Protein AF-A0A379U2S1-F1 (afdb_monomer)

Secondary structure (DSSP, 8-state):
---S---S-TTTT--HHHHHHHHHHHHHHHHHHHHHHHHH--TTHHHHHHHHHHHHHHHHHHHHHHHHHHHHHH-HHHHHHHHSTTHHHHHTHHHHHHHHHHHHHHH-

Radius of gyration: 18.88 Å; Cα contacts (8 Å, |Δi|>4): 46; chains: 1; bounding box: 56×32×45 Å

Nearest PDB structures (foldseek):
  7xad-assembly4_I  TM=7.327E-01  e=4.830E+00  chemical production metagenome
  7xad-assembly1_C  TM=5.437E-01  e=2.448E+00  chemical production metagenome
  7jh6-assembly4_D  TM=4.275E-01  e=5.725E+00  synthetic construct
  9had-assembly1_A  TM=4.409E-01  e=8.042E+00  Dermatophagoides farinae

Foldseek 3Di:
DPDPDDPDDPCPCVDPVNVLVVVLVVLVVLLVVLVVCLVVDDPDSNVVSLVVNLVSLVVNVVSVVVCVVVVCVVPVVVVCQCVDPPNVVVNVVVVVVSVVVSVVSNVD

InterPro domains:
  IPR003317 Cytochrome ubiquinol oxidase subunit 2 [PF02322] (6-105)
  IPR003317 Cytochrome ubiquinol oxidase subunit 2 [PTHR43141] (5-103)

pLDDT: mean 86.4, std 8.98, range [45.44, 96.38]

Organism: Salmonella diarizonae (NCBI:txid59204)

Structure (mmCIF, N/CA/C/O backbone):
data_AF-A0A379U2S1-F1
#
_entry.id   AF-A0A379U2S1-F1
#
loop_
_atom_site.group_PDB
_atom_site.id
_atom_site.type_symbol
_atom_site.label_atom_id
_atom_site.label_alt_id
_atom_site.label_comp_id
_atom_site.label_asym_id
_atom_site.label_entity_id
_atom_site.label_seq_id
_atom_site.pdbx_PDB_ins_code
_atom_site.Cartn_x
_atom_site.Cartn_y
_atom_site.Cartn_z
_atom_site.occupancy
_atom_site.B_iso_or_equiv
_atom_site.auth_seq_id
_atom_site.auth_comp_id
_atom_site.auth_asym_id
_atom_site.auth_atom_id
_atom_site.pdbx_PDB_model_num
ATOM 1 N N . MET A 1 1 ? 35.255 -0.772 -13.437 1.00 47.78 1 MET A N 1
ATOM 2 C CA . MET A 1 1 ? 35.248 -0.984 -11.975 1.00 47.78 1 MET A CA 1
ATOM 3 C C . MET A 1 1 ? 36.565 -0.447 -11.435 1.00 47.78 1 MET A C 1
ATOM 5 O O . MET A 1 1 ? 37.564 -1.145 -11.524 1.00 47.78 1 MET A O 1
ATOM 9 N N . GLU A 1 2 ? 36.588 0.792 -10.949 1.00 45.44 2 GLU A N 1
ATOM 10 C CA . GLU A 1 2 ? 37.751 1.387 -10.275 1.00 45.44 2 GLU A CA 1
ATOM 11 C C . GLU A 1 2 ? 37.331 1.807 -8.867 1.00 45.44 2 GLU A C 1
ATOM 13 O O . GLU A 1 2 ? 36.484 2.677 -8.711 1.00 45.44 2 GLU A O 1
ATOM 18 N N . GLY A 1 3 ? 37.914 1.160 -7.854 1.00 54.59 3 GLY A N 1
ATOM 19 C CA . GLY A 1 3 ? 37.793 1.546 -6.448 1.00 54.59 3 GLY A CA 1
ATOM 20 C C . GLY A 1 3 ? 36.439 1.237 -5.800 1.00 54.59 3 GLY A C 1
ATOM 21 O O . GLY A 1 3 ? 35.376 1.460 -6.357 1.00 54.59 3 GLY A O 1
ATOM 22 N N . ARG A 1 4 ? 36.458 0.771 -4.551 1.00 65.75 4 ARG A N 1
ATOM 23 C CA . ARG A 1 4 ? 35.271 0.615 -3.684 1.00 65.75 4 ARG A CA 1
ATOM 24 C C . ARG A 1 4 ? 34.681 1.974 -3.243 1.00 65.75 4 ARG A C 1
ATOM 26 O O . ARG A 1 4 ? 34.195 2.101 -2.124 1.00 65.75 4 ARG A O 1
ATOM 33 N N . ALA A 1 5 ? 34.792 3.001 -4.082 1.00 67.88 5 ALA A N 1
ATOM 34 C CA . ALA A 1 5 ? 34.297 4.342 -3.828 1.00 67.88 5 ALA A CA 1
ATOM 35 C C . ALA A 1 5 ? 32.887 4.461 -4.414 1.00 67.88 5 ALA A C 1
ATOM 37 O O . ALA A 1 5 ? 32.681 4.239 -5.605 1.00 67.88 5 ALA A O 1
ATOM 38 N N . PHE A 1 6 ? 31.913 4.782 -3.562 1.00 72.81 6 PHE A N 1
ATOM 39 C CA . PHE A 1 6 ? 30.556 5.100 -3.993 1.00 72.81 6 PHE A CA 1
ATOM 40 C C . PHE A 1 6 ? 30.612 6.309 -4.938 1.00 72.81 6 PHE A C 1
ATOM 42 O O . PHE A 1 6 ? 30.989 7.401 -4.522 1.00 72.81 6 PHE A O 1
ATOM 49 N N . SER A 1 7 ? 30.287 6.095 -6.214 1.00 69.62 7 SER A N 1
ATOM 50 C CA . SER A 1 7 ? 30.341 7.113 -7.271 1.00 69.62 7 SER A CA 1
ATOM 51 C C . SER A 1 7 ? 28.996 7.812 -7.512 1.00 69.62 7 SER A C 1
ATOM 53 O O . SER A 1 7 ? 28.851 8.510 -8.511 1.00 69.62 7 SER A O 1
ATOM 55 N N . GLY A 1 8 ? 28.004 7.582 -6.645 1.00 71.88 8 GLY A N 1
ATOM 56 C CA . GLY A 1 8 ? 26.694 8.232 -6.701 1.00 71.88 8 GLY A CA 1
ATOM 57 C C . GLY A 1 8 ? 26.658 9.541 -5.912 1.00 71.88 8 GLY A C 1
ATOM 58 O O . GLY A 1 8 ? 27.471 9.774 -5.013 1.00 71.88 8 GLY A O 1
ATOM 59 N N . SER A 1 9 ? 25.688 10.396 -6.219 1.00 80.75 9 SER A N 1
ATOM 60 C CA . SER A 1 9 ? 25.338 11.533 -5.371 1.00 80.75 9 SER A CA 1
ATOM 61 C C . SER A 1 9 ? 24.723 11.036 -4.059 1.00 80.75 9 SER A C 1
ATOM 63 O O . SER A 1 9 ? 23.997 10.041 -4.023 1.00 80.75 9 SER A O 1
ATOM 65 N N . GLN A 1 10 ? 24.966 11.749 -2.956 1.00 81.88 10 GLN A N 1
ATOM 66 C CA . GLN A 1 10 ? 24.436 11.405 -1.625 1.00 81.88 10 GLN A CA 1
ATOM 67 C C . GLN A 1 10 ? 22.902 11.333 -1.572 1.00 81.88 10 GLN A C 1
ATOM 69 O O . GLN A 1 10 ? 22.357 10.753 -0.637 1.00 81.88 10 GLN A O 1
ATOM 74 N N . LEU A 1 11 ? 22.212 11.929 -2.548 1.00 84.94 11 LEU A N 1
ATOM 75 C CA . LEU A 1 11 ? 20.752 11.967 -2.646 1.00 84.94 11 LEU A CA 1
ATOM 76 C C . LEU A 1 11 ? 20.182 11.035 -3.725 1.00 84.94 11 LEU A C 1
ATOM 78 O O . LEU A 1 11 ? 18.971 11.032 -3.917 1.00 84.94 11 LEU A O 1
ATOM 82 N N . ASP A 1 12 ? 20.996 10.204 -4.384 1.00 82.50 12 ASP A N 1
ATOM 83 C CA . ASP A 1 12 ? 20.510 9.278 -5.427 1.00 82.50 12 ASP A CA 1
ATOM 84 C C . ASP A 1 12 ? 19.514 8.235 -4.888 1.00 82.50 12 ASP A C 1
ATOM 86 O O . ASP A 1 12 ? 18.731 7.655 -5.638 1.00 82.50 12 ASP A O 1
ATOM 90 N N . TRP A 1 13 ? 19.498 8.012 -3.571 1.00 82.06 13 TRP A N 1
ATOM 91 C CA . TRP A 1 13 ? 18.517 7.153 -2.910 1.00 82.06 13 TRP A CA 1
ATOM 92 C C . TRP A 1 13 ? 17.128 7.798 -2.791 1.00 82.06 13 TRP A C 1
ATOM 94 O O . TRP A 1 13 ? 16.146 7.078 -2.592 1.00 82.06 13 TRP A O 1
ATOM 104 N N . LEU A 1 14 ? 17.012 9.126 -2.906 1.00 88.19 14 LEU A N 1
ATOM 105 C CA . LEU A 1 14 ? 15.754 9.860 -2.763 1.00 88.19 14 LEU A CA 1
ATOM 106 C C . LEU A 1 14 ? 14.968 9.850 -4.081 1.00 88.19 14 LEU A C 1
ATOM 108 O O . LEU A 1 14 ? 14.713 10.880 -4.703 1.00 88.19 14 LEU A O 1
ATOM 112 N N . THR A 1 15 ? 14.580 8.657 -4.519 1.00 89.00 15 THR A N 1
ATOM 113 C CA . THR A 1 15 ? 13.717 8.488 -5.688 1.00 89.00 15 THR A CA 1
ATOM 114 C C . THR A 1 15 ? 12.241 8.596 -5.286 1.00 89.00 15 THR A C 1
ATOM 116 O O . THR A 1 15 ? 11.880 8.245 -4.155 1.00 89.00 15 THR A O 1
ATOM 119 N N . PRO A 1 16 ? 11.345 9.023 -6.198 1.00 89.94 16 PRO A N 1
ATOM 120 C CA . PRO A 1 16 ? 9.906 9.051 -5.930 1.00 89.94 16 PRO A CA 1
ATOM 121 C C . PRO A 1 16 ? 9.351 7.693 -5.477 1.00 89.94 16 PRO A C 1
ATOM 123 O O . PRO A 1 16 ? 8.509 7.636 -4.583 1.00 89.94 16 PRO A O 1
ATOM 126 N N . PHE A 1 17 ? 9.870 6.598 -6.041 1.00 88.81 17 PHE A N 1
ATOM 127 C CA . PHE A 1 17 ? 9.490 5.238 -5.662 1.00 88.81 17 PHE A CA 1
ATOM 128 C C . PHE A 1 17 ? 9.912 4.897 -4.226 1.00 88.81 17 PHE A C 1
ATOM 130 O O . PHE A 1 17 ? 9.101 4.385 -3.453 1.00 88.81 17 PHE A O 1
ATOM 137 N N . ASN A 1 18 ? 11.146 5.231 -3.835 1.00 90.88 18 ASN A N 1
ATOM 138 C CA . ASN A 1 18 ? 11.628 4.993 -2.473 1.00 90.88 18 ASN A CA 1
ATOM 139 C C . ASN A 1 18 ? 10.848 5.824 -1.450 1.00 90.88 18 ASN A C 1
ATOM 141 O O . ASN A 1 18 ? 10.499 5.317 -0.384 1.00 90.88 18 ASN A O 1
ATOM 145 N N . LEU A 1 19 ? 10.519 7.076 -1.786 1.00 92.50 19 LEU A N 1
ATOM 146 C CA . LEU A 1 19 ? 9.695 7.931 -0.935 1.00 92.50 19 LEU A CA 1
ATOM 147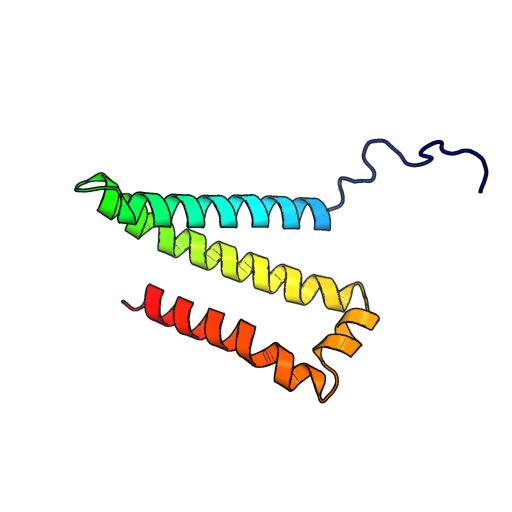 C C . LEU A 1 19 ? 8.286 7.350 -0.757 1.00 92.50 19 LEU A C 1
ATOM 149 O O . LEU A 1 19 ? 7.792 7.268 0.366 1.00 92.50 19 LEU A O 1
ATOM 153 N N . PHE A 1 20 ? 7.664 6.892 -1.845 1.00 92.94 20 PHE A N 1
ATOM 154 C CA .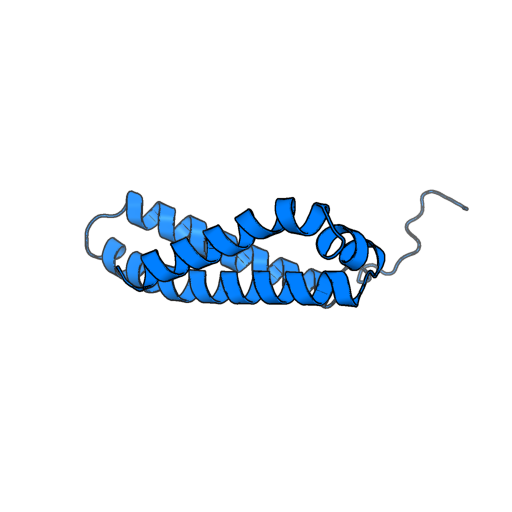 PHE A 1 20 ? 6.358 6.237 -1.808 1.00 92.94 20 PHE A CA 1
ATOM 155 C C . PHE A 1 20 ? 6.374 4.966 -0.947 1.00 92.94 20 PHE A C 1
ATOM 157 O O . PHE A 1 20 ? 5.514 4.794 -0.082 1.00 92.94 20 PHE A O 1
ATOM 164 N N . CYS A 1 21 ? 7.395 4.119 -1.108 1.00 92.00 21 CYS A N 1
ATOM 165 C CA . CYS A 1 21 ? 7.589 2.937 -0.269 1.00 92.00 21 CYS A CA 1
ATOM 166 C C . CYS A 1 21 ? 7.772 3.30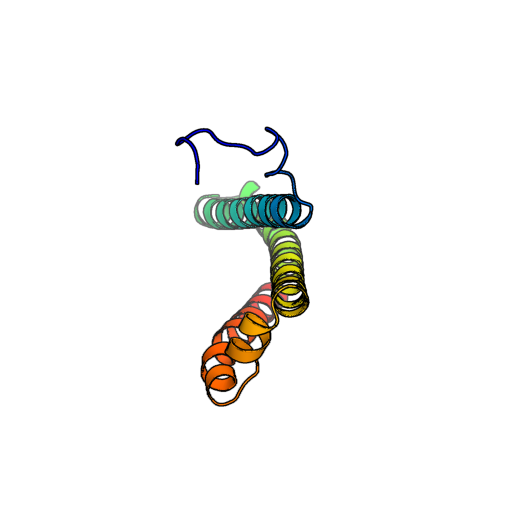8 1.211 1.00 92.00 21 CYS A C 1
ATOM 168 O O . CYS A 1 21 ? 7.195 2.661 2.082 1.00 92.00 21 CYS A O 1
ATOM 170 N N . GLY A 1 22 ? 8.524 4.374 1.504 1.00 93.25 22 GLY A N 1
ATOM 171 C CA . GLY A 1 22 ? 8.709 4.890 2.861 1.00 93.25 22 GLY A CA 1
ATOM 172 C C . GLY A 1 22 ? 7.398 5.346 3.507 1.00 93.25 22 GLY A C 1
ATOM 173 O O . GLY A 1 22 ? 7.116 4.979 4.646 1.00 93.25 22 GLY A O 1
ATOM 174 N N . VAL A 1 23 ? 6.551 6.074 2.774 1.00 94.50 23 VAL A N 1
ATOM 175 C CA . VAL A 1 23 ? 5.205 6.449 3.246 1.00 94.50 23 VAL A CA 1
ATOM 176 C C . VAL A 1 23 ? 4.359 5.202 3.509 1.00 94.50 23 VAL A C 1
ATOM 178 O O . VAL A 1 23 ? 3.721 5.096 4.557 1.00 94.50 23 VAL A O 1
ATOM 181 N N . GLY A 1 24 ? 4.406 4.225 2.604 1.00 94.38 24 GLY A N 1
ATOM 182 C CA . GLY A 1 24 ? 3.735 2.940 2.772 1.00 94.38 24 GLY A CA 1
ATOM 183 C C . GLY A 1 24 ? 4.144 2.191 4.038 1.00 94.38 24 GLY A C 1
ATOM 184 O O . GLY A 1 24 ? 3.295 1.673 4.770 1.00 94.38 24 GLY A O 1
ATOM 185 N N . LEU A 1 25 ? 5.442 2.191 4.337 1.00 95.06 25 LEU A N 1
ATOM 186 C CA . LEU A 1 25 ? 5.996 1.611 5.554 1.00 95.06 25 LEU A CA 1
ATOM 187 C C . LEU A 1 25 ? 5.405 2.289 6.798 1.00 95.06 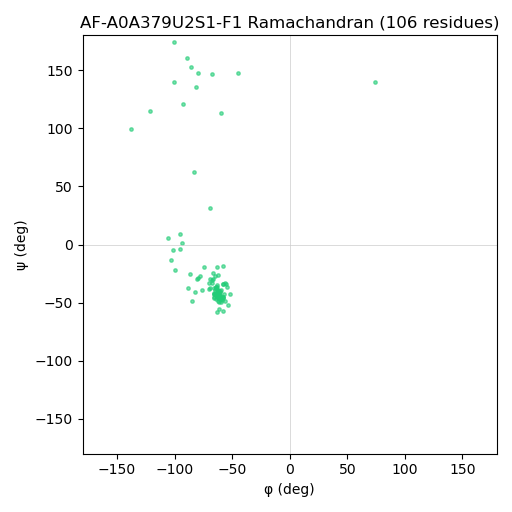25 LEU A C 1
ATOM 189 O O . LEU A 1 25 ? 4.902 1.605 7.687 1.00 95.06 25 LEU A O 1
ATOM 193 N N . VAL A 1 26 ? 5.400 3.626 6.841 1.00 96.38 26 VAL A N 1
ATOM 194 C CA . VAL A 1 26 ? 4.847 4.397 7.968 1.00 96.38 26 VAL A CA 1
ATOM 195 C C . VAL A 1 26 ? 3.373 4.061 8.203 1.00 96.38 26 VAL A C 1
ATOM 197 O O . VAL A 1 26 ? 2.982 3.808 9.342 1.00 96.38 26 VAL A O 1
ATOM 200 N N . VAL A 1 27 ? 2.563 3.989 7.142 1.00 95.38 27 VAL A N 1
ATOM 201 C CA . VAL A 1 27 ? 1.139 3.616 7.238 1.00 95.38 27 VAL A CA 1
ATOM 202 C C . VAL A 1 27 ? 0.976 2.196 7.784 1.00 95.38 27 VAL A C 1
ATOM 204 O O . VAL A 1 27 ? 0.143 1.964 8.660 1.00 95.38 27 VAL A O 1
ATOM 207 N N . THR A 1 28 ? 1.797 1.254 7.317 1.00 94.81 28 THR A N 1
ATOM 208 C CA . THR A 1 28 ? 1.771 -0.142 7.779 1.00 94.81 28 THR A CA 1
ATOM 209 C C . THR A 1 28 ? 2.068 -0.236 9.275 1.00 94.81 28 THR A C 1
ATOM 211 O O . THR A 1 28 ? 1.330 -0.886 10.016 1.00 94.81 28 THR A O 1
ATOM 214 N N . TYR A 1 29 ? 3.111 0.454 9.746 1.00 95.88 29 TYR A N 1
ATOM 215 C CA . TYR A 1 29 ? 3.459 0.486 11.169 1.00 95.88 29 TYR A CA 1
ATOM 216 C C . TYR A 1 29 ? 2.399 1.188 12.015 1.00 95.88 29 TYR A C 1
ATOM 218 O O . TYR A 1 29 ? 2.113 0.735 13.123 1.00 95.88 29 TYR A O 1
ATOM 226 N N . ALA A 1 30 ? 1.784 2.254 11.500 1.00 94.44 30 ALA A N 1
ATOM 227 C CA . ALA A 1 30 ? 0.685 2.922 12.182 1.00 94.44 30 ALA A CA 1
ATOM 228 C C . ALA A 1 30 ? -0.517 1.979 12.352 1.00 94.44 30 ALA A C 1
ATOM 230 O O . ALA A 1 30 ? -1.098 1.926 13.436 1.00 94.44 30 ALA A O 1
ATOM 231 N N . LEU A 1 31 ? -0.860 1.196 11.320 1.00 92.81 31 LEU A N 1
ATOM 232 C CA . LEU A 1 31 ? -1.959 0.229 11.386 1.00 92.81 31 LEU A CA 1
ATOM 233 C C . LEU A 1 31 ? -1.646 -0.893 12.376 1.00 92.81 31 LEU A C 1
ATOM 235 O O . LEU A 1 31 ? -2.481 -1.206 13.221 1.00 92.81 31 LEU A O 1
ATOM 239 N N . LEU A 1 32 ? -0.432 -1.445 12.314 1.00 93.88 32 LEU A N 1
ATOM 240 C CA . LEU A 1 32 ? 0.024 -2.498 13.219 1.00 93.88 32 LEU A CA 1
ATOM 241 C C . LEU A 1 32 ? -0.001 -2.024 14.681 1.00 93.88 32 LEU A C 1
ATOM 243 O O . LEU A 1 32 ? -0.537 -2.714 15.551 1.00 93.88 32 LEU A O 1
ATOM 247 N N . GLY A 1 33 ? 0.488 -0.807 14.937 1.00 92.44 33 GLY A N 1
ATOM 248 C CA . GLY A 1 33 ? 0.414 -0.158 16.245 1.00 92.44 33 GLY A CA 1
ATOM 249 C C . GLY A 1 33 ? -1.024 0.070 16.716 1.00 92.44 33 GLY A C 1
ATOM 250 O O . GLY A 1 33 ? -1.338 -0.234 17.864 1.00 92.44 33 GLY A O 1
ATOM 251 N N . ALA A 1 34 ? -1.919 0.529 15.835 1.00 90.75 34 ALA A N 1
ATOM 252 C CA . ALA A 1 34 ? -3.334 0.707 16.156 1.00 90.75 34 ALA A CA 1
ATOM 253 C C . ALA A 1 34 ? -4.004 -0.626 16.524 1.00 90.75 34 ALA A C 1
ATOM 255 O O . ALA A 1 34 ? -4.673 -0.703 17.549 1.00 90.75 34 ALA A O 1
ATOM 256 N N . THR A 1 35 ? -3.777 -1.697 15.756 1.00 90.94 35 THR A N 1
ATOM 257 C CA . THR A 1 35 ? -4.318 -3.033 16.069 1.00 90.94 35 THR A CA 1
ATOM 258 C C . THR A 1 35 ? -3.767 -3.612 17.368 1.00 90.94 35 THR A C 1
ATOM 260 O O . THR A 1 35 ? -4.513 -4.213 18.138 1.00 90.94 35 THR A O 1
ATOM 263 N N . TRP A 1 36 ? -2.489 -3.374 17.668 1.00 92.94 36 TRP A N 1
ATOM 264 C CA . TRP A 1 36 ? -1.899 -3.770 18.944 1.00 92.94 36 TRP A CA 1
ATOM 265 C C . TRP A 1 36 ? -2.513 -2.995 20.119 1.00 92.94 36 TRP A C 1
ATOM 267 O O . TRP A 1 36 ? -2.855 -3.584 21.145 1.00 92.94 36 TRP A O 1
ATOM 277 N N . LEU A 1 37 ? -2.724 -1.683 19.954 1.00 90.25 37 LEU A N 1
ATOM 278 C CA . LEU A 1 37 ? -3.387 -0.846 20.954 1.00 90.25 37 LEU A CA 1
ATOM 279 C C . LEU A 1 37 ? -4.843 -1.259 21.173 1.00 90.2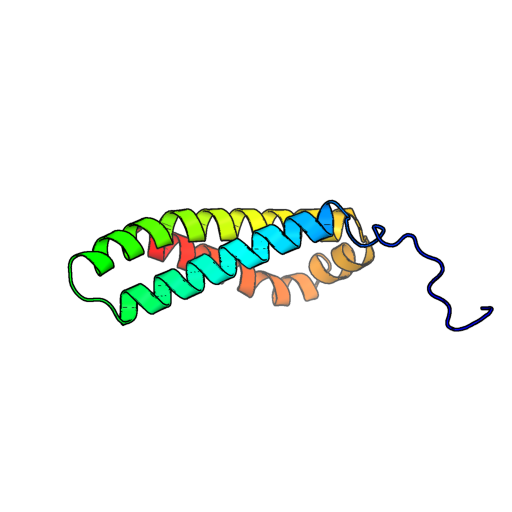5 37 LEU A C 1
ATOM 281 O O . LEU A 1 37 ? -5.277 -1.257 22.319 1.00 90.25 37 LEU A O 1
ATOM 285 N N . ILE A 1 38 ? -5.578 -1.654 20.129 1.00 88.56 38 ILE A N 1
ATOM 286 C CA . ILE A 1 38 ? -6.941 -2.201 20.255 1.00 88.56 38 ILE A CA 1
ATOM 287 C C . ILE A 1 38 ? -6.937 -3.407 21.196 1.00 88.56 38 ILE A C 1
ATOM 289 O O . ILE A 1 38 ? -7.712 -3.443 22.141 1.00 88.56 38 ILE A O 1
ATOM 293 N N . MET A 1 39 ? -6.020 -4.358 21.003 1.00 87.75 39 MET A N 1
ATOM 294 C CA . MET A 1 39 ? -5.949 -5.551 21.855 1.00 87.75 39 MET A CA 1
ATOM 295 C C . MET A 1 39 ? -5.592 -5.246 23.315 1.00 87.75 39 MET A C 1
ATOM 297 O O . MET A 1 39 ? -5.914 -6.040 24.198 1.00 87.75 39 MET A O 1
ATOM 301 N N . LYS A 1 40 ? -4.874 -4.147 23.574 1.00 86.50 40 LYS A N 1
ATOM 302 C CA . LYS A 1 40 ? -4.331 -3.832 24.903 1.00 86.50 40 LYS A CA 1
ATOM 303 C C .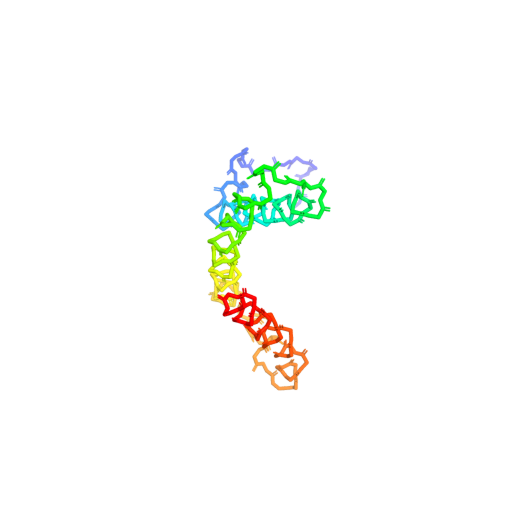 LYS A 1 40 ? -5.108 -2.757 25.665 1.00 86.50 40 LYS A C 1
ATOM 305 O O . LYS A 1 40 ? -4.863 -2.584 26.857 1.00 86.50 40 LYS A O 1
ATOM 310 N N . SER A 1 41 ? -5.995 -2.031 24.995 1.00 87.12 41 SER A N 1
ATOM 311 C CA . SER A 1 41 ? -6.711 -0.897 25.577 1.00 87.12 41 SER A CA 1
ATOM 312 C C . SER A 1 41 ? -8.122 -1.283 25.989 1.00 87.12 41 SER A C 1
ATOM 314 O O . SER A 1 41 ? -8.836 -1.948 25.248 1.00 87.12 41 SER A O 1
ATOM 316 N N . GLU A 1 42 ? -8.541 -0.764 27.134 1.00 80.62 42 GLU A N 1
ATOM 317 C CA . GLU A 1 42 ? -9.941 -0.713 27.551 1.00 80.62 42 GLU A CA 1
ATOM 318 C C . GLU A 1 42 ? -10.477 0.713 27.279 1.00 80.62 42 GLU A C 1
ATOM 320 O O . GLU A 1 42 ? -9.736 1.583 26.799 1.00 80.62 42 GLU A O 1
ATOM 325 N N . ASP A 1 43 ? -11.774 0.960 27.478 1.00 77.25 43 ASP A N 1
ATOM 326 C CA . ASP A 1 43 ? -12.414 2.264 27.226 1.00 77.25 43 ASP A CA 1
ATOM 327 C C . ASP A 1 43 ? -11.605 3.463 27.766 1.00 77.25 43 ASP A C 1
ATOM 329 O O . ASP A 1 43 ? -10.976 3.344 28.820 1.00 77.25 43 ASP A O 1
ATOM 333 N N . PRO A 1 44 ? -11.619 4.662 27.133 1.00 77.00 44 PRO A N 1
ATOM 334 C CA . PRO A 1 44 ? -12.190 5.100 25.843 1.00 77.00 44 PRO A CA 1
ATOM 335 C C . PRO A 1 44 ? -11.194 5.051 24.662 1.00 77.00 44 PRO A C 1
ATOM 337 O O . PRO A 1 44 ? -11.508 5.464 23.539 1.00 77.00 44 PRO A O 1
ATOM 340 N N . LEU A 1 45 ? -9.960 4.601 24.904 1.00 82.62 45 LEU A N 1
ATOM 341 C CA . LEU A 1 45 ? -8.898 4.576 23.896 1.00 82.62 45 LEU A CA 1
ATOM 342 C C . LEU A 1 45 ? -9.169 3.512 22.817 1.00 82.62 45 LEU A C 1
ATOM 344 O O . LEU A 1 45 ? -8.890 3.751 21.642 1.00 82.62 45 LEU A O 1
ATOM 348 N N . HIS A 1 46 ? -9.801 2.397 23.200 1.00 85.19 46 HIS A N 1
ATOM 349 C CA . HIS A 1 46 ? -10.210 1.313 22.302 1.00 85.19 46 HIS A CA 1
ATOM 350 C C . HIS A 1 46 ? -11.068 1.807 21.122 1.00 85.19 46 HIS A C 1
ATOM 352 O O . HIS A 1 46 ? -10.727 1.577 19.961 1.00 85.19 46 HIS A O 1
ATOM 358 N N . SER A 1 47 ? -12.138 2.564 21.398 1.00 84.19 47 SER A N 1
ATOM 359 C CA . SER A 1 47 ? -13.044 3.073 20.356 1.00 84.19 47 SER A CA 1
ATOM 360 C C . SER A 1 47 ? -12.321 3.973 19.346 1.00 84.19 47 SER A C 1
ATOM 362 O O . SER A 1 47 ? -12.535 3.849 18.139 1.00 84.19 47 SER A O 1
ATOM 364 N N . ARG A 1 48 ? -11.395 4.825 19.813 1.00 85.94 48 ARG A N 1
ATOM 365 C CA . ARG A 1 48 ? -10.602 5.689 18.925 1.00 85.94 48 ARG A CA 1
ATOM 366 C C . ARG A 1 48 ? -9.670 4.889 18.023 1.00 85.94 48 ARG A C 1
ATOM 368 O O . ARG A 1 48 ? -9.548 5.216 16.847 1.00 85.94 48 ARG A O 1
ATOM 375 N N . MET A 1 49 ? -9.018 3.855 18.554 1.00 87.81 49 MET A N 1
ATOM 376 C CA . MET A 1 49 ? -8.112 3.022 17.761 1.00 87.81 49 MET A CA 1
ATOM 377 C C . MET A 1 49 ? -8.875 2.171 16.739 1.00 87.81 49 MET A C 1
ATOM 379 O O . MET A 1 49 ? -8.432 2.079 15.597 1.00 87.81 49 MET A O 1
ATOM 383 N N . CYS A 1 50 ? -10.056 1.647 17.086 1.00 86.25 50 CYS A N 1
ATOM 384 C CA . CYS A 1 50 ? -10.948 0.983 16.127 1.00 86.25 50 CYS A CA 1
ATOM 385 C C . CYS A 1 50 ? -11.431 1.930 15.018 1.00 86.25 50 CYS A C 1
ATOM 387 O O . CYS A 1 50 ? -11.498 1.540 13.856 1.00 86.25 50 CYS A O 1
ATOM 389 N N . ALA A 1 51 ? -11.737 3.187 15.347 1.00 87.50 51 ALA A N 1
ATOM 390 C CA . ALA A 1 51 ? -12.107 4.180 14.341 1.00 87.50 51 ALA A CA 1
ATOM 391 C C . ALA A 1 51 ? -10.929 4.549 13.421 1.00 87.50 51 ALA A C 1
ATOM 393 O O . ALA A 1 51 ? -11.142 4.826 12.243 1.00 87.50 51 ALA A O 1
ATOM 394 N N . LEU A 1 52 ? -9.695 4.535 13.941 1.00 88.81 52 LEU A N 1
ATOM 395 C CA . LEU A 1 52 ? -8.484 4.863 13.188 1.00 88.81 52 LEU A CA 1
ATOM 396 C C . LEU A 1 52 ? -7.972 3.691 12.333 1.00 88.81 52 LEU A C 1
ATOM 398 O O . LEU A 1 52 ? -7.399 3.918 11.270 1.00 88.81 52 LEU A O 1
ATOM 402 N N . SER A 1 53 ? -8.194 2.441 12.739 1.00 89.50 53 SER A N 1
ATOM 403 C CA . SER A 1 53 ? -7.717 1.272 11.989 1.00 89.50 53 SER A CA 1
ATOM 404 C C . SER A 1 53 ? -8.359 1.160 10.601 1.00 89.50 53 SER A C 1
ATOM 406 O O . SER A 1 53 ? -7.663 0.851 9.636 1.00 89.50 53 SER A O 1
ATOM 408 N N . ARG A 1 54 ? -9.651 1.492 10.464 1.00 88.50 54 ARG A N 1
ATOM 409 C CA . ARG A 1 54 ? -10.376 1.476 9.178 1.00 88.50 54 ARG A CA 1
ATOM 410 C C . ARG A 1 54 ? -9.745 2.383 8.104 1.00 88.50 54 ARG A C 1
ATOM 412 O O . ARG A 1 54 ? -9.386 1.860 7.049 1.00 88.50 54 ARG A O 1
ATOM 419 N N . PRO A 1 55 ? -9.560 3.704 8.315 1.00 92.12 55 PRO A N 1
ATOM 420 C CA . PRO A 1 55 ? -8.925 4.558 7.314 1.00 92.12 55 PRO A CA 1
ATOM 421 C C . PRO A 1 55 ? -7.464 4.168 7.054 1.00 92.12 55 PRO A C 1
ATOM 423 O O . PRO A 1 55 ? -7.038 4.197 5.903 1.00 92.12 55 PRO A O 1
ATOM 426 N N . LEU A 1 56 ? -6.705 3.745 8.074 1.00 92.06 56 LEU A N 1
ATOM 427 C CA . LEU A 1 56 ? -5.320 3.286 7.891 1.00 92.06 56 LEU A CA 1
ATOM 428 C C . LEU A 1 56 ? -5.235 2.040 7.002 1.00 92.06 56 LEU A C 1
ATOM 430 O O . LEU A 1 56 ? -4.351 1.955 6.153 1.00 92.06 56 LEU A O 1
ATOM 434 N N . LEU A 1 57 ? -6.170 1.104 7.154 1.00 92.62 57 LEU A N 1
ATOM 435 C CA . LEU A 1 57 ? -6.270 -0.076 6.304 1.00 92.62 57 LEU A CA 1
ATOM 436 C C . LEU A 1 57 ? -6.586 0.304 4.852 1.00 92.62 57 LEU A C 1
ATOM 438 O O . LEU A 1 57 ? -5.945 -0.218 3.944 1.00 92.62 57 LEU A O 1
ATOM 442 N N . ILE A 1 58 ? -7.499 1.251 4.614 1.00 93.31 58 ILE A N 1
ATOM 443 C CA . ILE A 1 58 ? -7.794 1.740 3.256 1.00 93.31 58 ILE A CA 1
ATOM 444 C C . ILE A 1 58 ? -6.549 2.381 2.628 1.00 93.31 58 ILE A C 1
ATOM 446 O O . ILE A 1 58 ? -6.210 2.073 1.486 1.00 93.31 58 ILE A O 1
ATOM 450 N N . ILE A 1 59 ? -5.832 3.232 3.370 1.00 94.31 59 ILE A N 1
ATOM 451 C CA . ILE A 1 59 ? -4.592 3.855 2.883 1.00 94.31 59 ILE A CA 1
ATOM 452 C C . ILE A 1 59 ? -3.543 2.780 2.567 1.00 94.31 59 ILE A C 1
ATOM 454 O O . ILE A 1 59 ? -2.895 2.854 1.525 1.00 94.31 59 ILE A O 1
ATOM 458 N N . LEU A 1 60 ? -3.403 1.752 3.410 1.00 94.00 60 LEU A N 1
ATOM 459 C CA . LEU A 1 60 ? -2.486 0.637 3.165 1.00 94.00 60 LEU A CA 1
ATOM 460 C C . LEU A 1 60 ? -2.830 -0.121 1.875 1.00 94.00 60 LEU A C 1
ATOM 462 O O . LEU A 1 60 ? -1.931 -0.419 1.090 1.00 94.00 60 LEU A O 1
ATOM 466 N N . LEU A 1 61 ? -4.114 -0.395 1.623 1.00 93.81 61 LEU A N 1
ATOM 467 C CA . LEU A 1 61 ? -4.555 -1.032 0.379 1.00 93.81 61 LEU A CA 1
ATOM 468 C C . LEU A 1 61 ? -4.235 -0.174 -0.849 1.00 93.81 61 LEU A C 1
ATOM 470 O O . LEU A 1 61 ? -3.780 -0.706 -1.859 1.00 93.81 61 LEU A O 1
ATOM 474 N N . LEU A 1 62 ? -4.422 1.147 -0.762 1.00 94.31 62 LEU A N 1
ATOM 475 C CA . LEU A 1 62 ? -4.062 2.071 -1.842 1.00 94.31 62 LEU A CA 1
ATOM 476 C C . LEU A 1 62 ? -2.556 2.066 -2.116 1.00 94.31 62 LEU A C 1
ATOM 478 O O . LEU A 1 62 ? -2.147 2.029 -3.274 1.00 94.31 62 LEU A O 1
ATOM 482 N N . VAL A 1 63 ? -1.730 2.057 -1.067 1.00 94.00 63 VAL A N 1
ATOM 483 C CA . VAL A 1 63 ? -0.272 1.943 -1.198 1.00 94.00 63 VAL A CA 1
ATOM 484 C C . VAL A 1 63 ? 0.104 0.618 -1.860 1.00 94.00 63 VAL A C 1
ATOM 486 O O . VAL A 1 63 ? 0.860 0.620 -2.829 1.00 94.00 63 VAL A O 1
ATOM 489 N N . MET A 1 64 ? -0.439 -0.506 -1.381 1.00 91.38 64 MET A N 1
ATOM 490 C CA . MET A 1 64 ? -0.197 -1.830 -1.966 1.00 91.38 64 MET A CA 1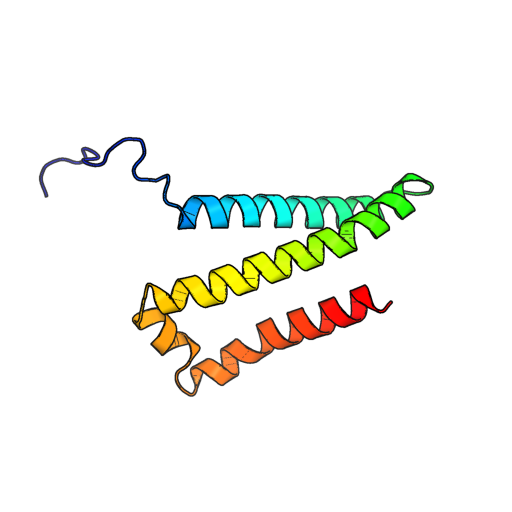
ATOM 491 C C . MET A 1 64 ? -0.595 -1.881 -3.442 1.00 91.38 64 MET A C 1
ATOM 493 O O . MET A 1 64 ? 0.176 -2.381 -4.261 1.00 91.38 64 MET A O 1
ATOM 497 N N . GLY A 1 65 ? -1.763 -1.340 -3.793 1.00 91.75 65 GLY A N 1
ATOM 498 C CA . GLY A 1 65 ? -2.218 -1.236 -5.178 1.00 91.75 65 GLY A CA 1
ATOM 499 C C . GLY A 1 65 ? -1.285 -0.370 -6.021 1.00 91.75 65 GLY A C 1
ATOM 500 O O . GLY A 1 65 ? -0.881 -0.779 -7.105 1.00 91.75 65 GLY A O 1
ATOM 501 N N . GLY A 1 66 ? -0.865 0.782 -5.492 1.00 92.38 66 GLY A N 1
ATOM 502 C CA . GLY A 1 66 ? 0.084 1.677 -6.148 1.00 92.38 66 GLY A CA 1
ATOM 503 C C . GLY A 1 66 ? 1.422 1.002 -6.447 1.00 92.38 66 GLY A C 1
ATOM 504 O O . GLY A 1 66 ? 1.874 1.056 -7.586 1.00 92.38 66 GLY A O 1
ATOM 505 N N . VAL A 1 67 ? 2.021 0.301 -5.473 1.00 90.06 67 VAL A N 1
ATOM 506 C CA . VAL A 1 67 ? 3.262 -0.471 -5.697 1.00 90.06 67 VAL A CA 1
ATOM 507 C C . VAL A 1 67 ? 3.016 -1.574 -6.726 1.00 90.06 67 VAL A C 1
ATOM 509 O O . VAL A 1 67 ? 3.794 -1.718 -7.663 1.00 90.06 67 VAL A O 1
ATOM 512 N N . SER A 1 68 ? 1.907 -2.307 -6.600 1.00 88.25 68 SER A N 1
ATOM 513 C CA . SER A 1 68 ? 1.578 -3.428 -7.491 1.00 88.25 68 SER A CA 1
ATOM 514 C C . SER A 1 68 ? 1.390 -3.009 -8.946 1.00 88.25 68 SER A C 1
ATOM 516 O O . SER A 1 68 ? 1.607 -3.823 -9.835 1.00 88.25 68 SER A O 1
ATOM 518 N N . VAL A 1 69 ? 1.005 -1.757 -9.201 1.00 89.31 69 VAL A N 1
ATOM 519 C CA . VAL A 1 69 ? 0.949 -1.176 -10.546 1.00 89.31 69 VAL A CA 1
ATOM 520 C C . VAL A 1 69 ? 2.321 -0.627 -10.948 1.00 89.31 69 VAL A C 1
ATOM 522 O O . VAL A 1 69 ? 2.824 -0.951 -12.017 1.00 89.31 69 VAL A O 1
ATOM 525 N N . TRP A 1 70 ? 2.975 0.158 -10.091 1.00 90.50 70 TRP A N 1
ATOM 526 C CA . TRP A 1 70 ? 4.240 0.827 -10.417 1.00 90.50 70 TRP A CA 1
ATOM 527 C C . TRP A 1 70 ? 5.379 -0.155 -10.735 1.00 90.50 70 TRP A C 1
ATOM 529 O O . TRP A 1 70 ? 6.171 0.069 -11.652 1.00 90.50 70 TRP A O 1
ATOM 539 N N . THR A 1 71 ? 5.474 -1.254 -9.988 1.00 86.62 71 THR A N 1
ATOM 540 C CA . THR A 1 71 ? 6.533 -2.257 -10.138 1.00 86.62 71 THR A CA 1
ATOM 541 C C . THR A 1 71 ? 6.544 -2.921 -11.526 1.00 86.62 71 THR A C 1
ATOM 543 O O . THR A 1 71 ? 7.577 -2.831 -12.189 1.00 86.62 71 THR A O 1
ATOM 546 N N . PRO A 1 72 ? 5.450 -3.524 -12.029 1.00 86.12 72 PRO A N 1
ATOM 547 C CA . PRO A 1 72 ? 5.429 -4.101 -13.374 1.00 86.12 72 PRO A CA 1
ATOM 548 C C . PRO A 1 72 ? 5.539 -3.049 -14.485 1.00 86.12 72 PRO A C 1
ATOM 550 O O . PRO A 1 72 ? 6.124 -3.345 -15.515 1.00 86.12 72 PRO A O 1
ATOM 553 N N . PHE A 1 73 ? 5.055 -1.814 -14.280 1.00 85.81 73 PHE A N 1
ATOM 554 C CA . PHE A 1 73 ? 5.223 -0.729 -15.263 1.00 85.81 73 PHE A CA 1
ATOM 555 C C . PHE A 1 73 ? 6.679 -0.278 -15.445 1.00 85.81 73 PHE A C 1
ATOM 557 O O . PHE A 1 73 ? 7.013 0.313 -16.467 1.00 85.81 73 PHE A O 1
ATOM 564 N N . THR A 1 74 ? 7.529 -0.490 -14.439 1.00 86.38 74 THR A N 1
ATOM 565 C CA . THR A 1 74 ? 8.943 -0.087 -14.480 1.00 86.38 74 THR A CA 1
ATOM 566 C C . THR A 1 74 ? 9.885 -1.234 -14.827 1.00 86.38 74 THR A C 1
ATOM 568 O O . THR A 1 74 ? 11.004 -0.975 -15.258 1.00 86.38 74 THR A O 1
ATOM 571 N N . HIS A 1 75 ? 9.456 -2.480 -14.623 1.00 84.38 75 HIS A N 1
ATOM 572 C CA . HIS A 1 75 ? 10.271 -3.673 -14.827 1.00 84.38 75 HIS A CA 1
ATOM 573 C C . HIS A 1 75 ? 9.441 -4.757 -15.518 1.00 84.38 75 HIS A C 1
ATOM 575 O O . HIS A 1 75 ? 8.703 -5.500 -14.862 1.00 84.38 75 HIS A O 1
ATOM 581 N N . ASP A 1 76 ? 9.617 -4.883 -16.833 1.00 82.19 76 ASP A N 1
ATOM 582 C CA . ASP A 1 76 ? 8.896 -5.856 -17.661 1.00 82.19 76 ASP A CA 1
ATOM 583 C C . ASP A 1 76 ? 9.117 -7.305 -17.186 1.00 82.19 76 ASP A C 1
ATOM 585 O O . ASP A 1 76 ? 8.179 -8.100 -17.160 1.00 82.19 76 ASP A O 1
ATOM 589 N N . ASP A 1 77 ? 10.308 -7.628 -16.667 1.00 83.94 77 ASP A N 1
ATOM 590 C CA . ASP A 1 77 ? 10.616 -8.939 -16.073 1.00 83.94 77 ASP A CA 1
ATOM 591 C C . ASP A 1 77 ? 9.677 -9.307 -14.909 1.00 83.94 77 ASP A C 1
ATOM 593 O O . ASP A 1 77 ? 9.370 -10.479 -14.669 1.00 83.94 77 ASP A O 1
ATOM 597 N N . ILE A 1 78 ? 9.237 -8.310 -14.133 1.00 82.94 78 ILE A N 1
ATOM 598 C CA . ILE A 1 78 ? 8.321 -8.522 -13.007 1.00 82.94 78 ILE A CA 1
ATOM 599 C C . ILE A 1 78 ? 6.908 -8.746 -13.534 1.00 82.94 78 ILE A C 1
ATOM 601 O O . ILE A 1 78 ? 6.203 -9.625 -13.031 1.00 82.94 78 ILE A O 1
ATOM 605 N N . ALA A 1 79 ? 6.518 -8.007 -14.575 1.00 83.62 79 ALA A N 1
ATOM 606 C CA . ALA A 1 79 ? 5.247 -8.214 -15.249 1.00 83.62 79 ALA A CA 1
ATOM 607 C C . ALA A 1 79 ? 5.161 -9.630 -15.833 1.00 83.62 79 ALA A C 1
ATOM 609 O O . ALA A 1 79 ? 4.176 -10.329 -15.590 1.00 83.62 79 ALA A O 1
ATOM 610 N N . GLU A 1 80 ? 6.215 -10.102 -16.503 1.00 83.38 80 GLU A N 1
ATOM 611 C CA . GLU A 1 80 ? 6.279 -11.476 -16.992 1.00 83.38 80 GLU A CA 1
ATOM 612 C C . GLU A 1 80 ? 6.162 -12.473 -15.840 1.00 83.38 80 GLU A C 1
ATOM 614 O O . GLU A 1 80 ? 5.343 -13.384 -15.890 1.00 83.38 80 GLU A O 1
ATOM 619 N N . ARG A 1 81 ? 6.891 -12.295 -14.737 1.00 84.81 81 ARG A N 1
ATOM 620 C CA . ARG A 1 81 ? 6.821 -13.243 -13.614 1.00 84.81 81 ARG A CA 1
ATOM 621 C C . ARG A 1 81 ? 5.452 -13.317 -12.950 1.00 84.81 81 ARG A C 1
ATOM 623 O O . ARG A 1 81 ? 5.087 -14.403 -12.509 1.00 84.81 81 ARG A O 1
ATOM 630 N N . TRP A 1 82 ? 4.738 -12.201 -12.825 1.00 83.31 82 TRP A N 1
ATOM 631 C CA . TRP A 1 82 ? 3.466 -12.139 -12.096 1.00 83.31 82 TRP A CA 1
ATOM 632 C C . TRP A 1 82 ? 2.256 -12.453 -12.974 1.00 83.31 82 TRP A C 1
ATOM 634 O O . TRP A 1 82 ? 1.325 -13.107 -12.508 1.00 83.31 82 TRP A O 1
ATOM 644 N N . PHE A 1 83 ? 2.266 -12.004 -14.232 1.00 83.31 83 PHE A N 1
ATOM 645 C CA . PHE A 1 83 ? 1.114 -12.098 -15.131 1.00 83.31 83 PHE A CA 1
ATOM 646 C C . PHE A 1 83 ? 1.209 -13.232 -16.156 1.00 83.31 83 PHE A C 1
ATOM 648 O O . PHE A 1 83 ? 0.232 -13.485 -16.862 1.00 83.31 83 PHE A O 1
ATOM 655 N N . THR A 1 84 ? 2.325 -13.965 -16.228 1.00 87.00 84 THR A N 1
ATOM 656 C CA . THR A 1 84 ? 2.391 -15.187 -17.044 1.00 87.00 84 THR A CA 1
ATOM 657 C C . THR A 1 84 ? 1.762 -16.383 -16.337 1.00 87.00 84 THR A C 1
ATOM 659 O O . THR A 1 84 ? 1.795 -16.537 -15.111 1.00 87.00 84 THR A O 1
ATOM 662 N N . LEU A 1 85 ? 1.181 -17.275 -17.138 1.00 85.25 85 LEU A N 1
ATOM 663 C CA . LEU A 1 85 ? 0.717 -18.573 -16.664 1.00 85.25 85 LEU A CA 1
ATOM 664 C C . LEU A 1 85 ? 1.904 -19.549 -16.594 1.00 85.25 85 LEU A C 1
ATOM 666 O O . LEU A 1 85 ? 2.689 -19.597 -17.540 1.00 85.25 85 LEU A O 1
ATOM 670 N N . PRO A 1 86 ? 2.043 -20.344 -15.511 1.00 86.56 86 PRO A N 1
ATOM 671 C CA . PRO A 1 86 ? 1.067 -20.570 -14.437 1.00 86.56 86 PRO A CA 1
ATOM 672 C C . PRO A 1 86 ? 1.246 -19.690 -13.185 1.00 86.56 86 PRO A C 1
ATOM 674 O O . PRO A 1 86 ? 0.422 -19.781 -12.276 1.00 86.56 86 PRO A O 1
ATOM 677 N N . ASN A 1 87 ? 2.290 -18.856 -13.106 1.00 85.56 87 ASN A N 1
ATOM 678 C CA . ASN A 1 87 ? 2.620 -18.078 -11.902 1.00 85.56 87 ASN A CA 1
ATOM 679 C C . ASN A 1 87 ? 1.471 -17.199 -11.402 1.00 85.56 87 ASN A C 1
ATOM 681 O O . ASN A 1 87 ? 1.291 -17.071 -10.189 1.00 85.56 87 ASN A O 1
ATOM 685 N N . LEU A 1 88 ? 0.653 -16.668 -12.313 1.00 87.00 88 LEU A N 1
ATOM 686 C CA . LEU A 1 88 ? -0.537 -15.898 -11.960 1.00 87.00 88 LEU A CA 1
ATOM 687 C C . LEU A 1 88 ? -1.438 -16.646 -10.964 1.00 87.00 88 LEU A C 1
ATOM 689 O O . LEU A 1 88 ? -1.892 -16.047 -9.994 1.00 87.00 88 LEU A O 1
ATOM 693 N N . TYR A 1 89 ? -1.655 -17.956 -11.140 1.00 89.31 89 TYR A N 1
ATOM 694 C CA . TYR A 1 89 ? -2.511 -18.747 -10.245 1.00 89.31 89 TYR A CA 1
ATOM 695 C C . TYR A 1 89 ? -1.933 -18.906 -8.839 1.00 89.31 89 TYR A C 1
ATOM 697 O O . TYR A 1 89 ? -2.692 -19.012 -7.880 1.00 89.31 89 TYR A O 1
ATOM 705 N N . TYR A 1 90 ? -0.608 -18.912 -8.707 1.00 87.94 90 TYR A N 1
ATOM 706 C CA . TYR A 1 90 ? 0.056 -18.964 -7.407 1.00 87.94 90 TYR A CA 1
ATOM 707 C C . TYR A 1 90 ? 0.096 -17.595 -6.724 1.00 87.94 90 TYR A C 1
ATOM 709 O O . TYR A 1 90 ? 0.089 -17.526 -5.497 1.00 87.94 90 TYR A O 1
ATOM 717 N N . PHE A 1 91 ? 0.106 -16.508 -7.501 1.00 87.38 91 PHE A N 1
ATOM 718 C CA . PHE A 1 91 ? 0.148 -15.147 -6.975 1.00 87.38 91 PHE A CA 1
ATOM 719 C C . PHE A 1 91 ? -1.231 -14.627 -6.554 1.00 87.38 91 PHE A C 1
ATOM 721 O O . PHE A 1 91 ? -1.350 -14.017 -5.497 1.00 87.38 91 PHE A O 1
ATOM 728 N N . LEU A 1 92 ? -2.280 -14.909 -7.333 1.00 89.06 92 LEU A N 1
ATOM 729 C CA . LEU A 1 92 ? -3.645 -14.396 -7.151 1.00 89.06 92 LEU A CA 1
ATOM 730 C C . LEU A 1 92 ? -4.314 -14.673 -5.781 1.00 89.06 92 LEU A C 1
ATOM 732 O O . LEU A 1 92 ? -5.074 -13.814 -5.330 1.00 89.06 92 LEU A O 1
ATOM 736 N N . PRO A 1 93 ? -4.060 -15.796 -5.073 1.00 91.81 93 PRO A N 1
ATOM 737 C CA . PRO A 1 93 ? -4.691 -16.071 -3.781 1.00 91.81 93 PRO A CA 1
ATOM 738 C C . PRO A 1 93 ? -4.395 -15.008 -2.721 1.00 91.81 93 PRO A C 1
ATOM 740 O O . PRO A 1 93 ? -5.284 -14.634 -1.962 1.00 91.81 93 PRO A O 1
ATOM 743 N N . VAL A 1 94 ? -3.166 -14.487 -2.683 1.00 90.62 94 VAL A N 1
ATOM 744 C CA . VAL A 1 94 ? -2.741 -13.493 -1.686 1.00 90.62 94 VAL A CA 1
ATOM 745 C C . VAL A 1 94 ? -3.531 -12.178 -1.805 1.00 90.62 94 VAL A C 1
ATOM 747 O O . VAL A 1 94 ? -4.195 -11.816 -0.832 1.00 90.62 94 VAL A O 1
ATOM 750 N N . PRO A 1 95 ? -3.538 -11.465 -2.951 1.00 88.44 95 PRO A N 1
ATOM 751 C CA . PRO A 1 95 ? -4.297 -10.226 -3.093 1.00 88.44 95 PRO A CA 1
ATOM 752 C C . PRO A 1 95 ? -5.807 -10.447 -2.947 1.00 88.44 95 PRO A C 1
ATOM 754 O O . PRO A 1 95 ? -6.481 -9.604 -2.360 1.00 88.44 95 PRO A O 1
ATOM 757 N N . VAL A 1 96 ? -6.346 -11.586 -3.399 1.00 91.94 96 VAL A N 1
ATOM 758 C CA . VAL A 1 96 ? -7.776 -11.898 -3.232 1.00 91.94 96 VAL A CA 1
ATOM 759 C C . VAL A 1 96 ? -8.148 -12.040 -1.760 1.00 91.94 96 VAL A C 1
ATOM 761 O O . VAL A 1 96 ? -9.133 -11.447 -1.326 1.00 91.94 96 VAL A O 1
ATOM 764 N N . LEU A 1 97 ? -7.362 -12.779 -0.974 1.00 92.94 97 LEU A N 1
ATOM 765 C CA . LEU A 1 97 ? -7.620 -12.935 0.458 1.00 92.94 97 LEU A CA 1
ATOM 766 C C . LEU A 1 97 ? -7.486 -11.602 1.195 1.00 92.94 97 LEU A C 1
ATOM 768 O O . LEU A 1 97 ? -8.344 -11.273 2.010 1.00 92.94 97 LEU A O 1
ATOM 772 N N . VAL A 1 98 ? -6.461 -10.805 0.879 1.00 91.88 98 VAL A N 1
ATOM 773 C CA . VAL A 1 98 ? -6.272 -9.474 1.476 1.00 91.88 98 VAL 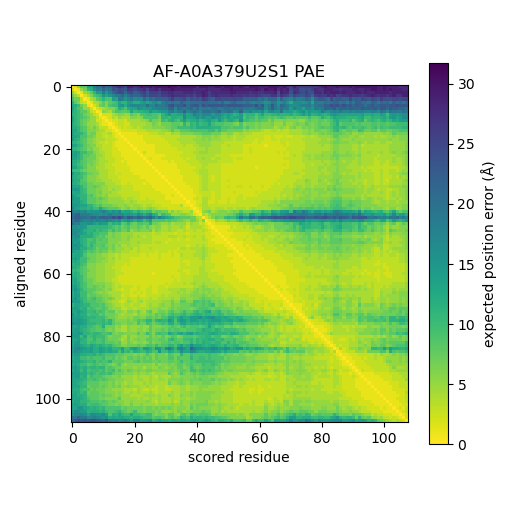A CA 1
ATOM 774 C C . VAL A 1 98 ? -7.488 -8.581 1.218 1.00 91.88 98 VAL A C 1
ATOM 776 O O . VAL A 1 98 ? -7.996 -7.961 2.154 1.00 91.88 98 VAL A O 1
ATOM 779 N N . LEU A 1 99 ? -8.002 -8.550 -0.014 1.00 91.44 99 LEU A N 1
ATOM 780 C CA . LEU A 1 99 ? -9.213 -7.801 -0.362 1.00 91.44 99 LEU A CA 1
ATOM 781 C C . LEU A 1 99 ? -10.465 -8.359 0.332 1.00 91.44 99 LEU A C 1
ATOM 783 O O . LEU A 1 99 ? -11.265 -7.597 0.866 1.00 91.44 99 LEU A O 1
ATOM 787 N N . ALA A 1 100 ? -10.624 -9.680 0.391 1.00 92.69 100 ALA A N 1
ATOM 788 C CA . ALA A 1 100 ? -11.767 -10.301 1.055 1.00 92.69 100 ALA A CA 1
ATOM 789 C C . ALA A 1 100 ? -11.813 -9.968 2.5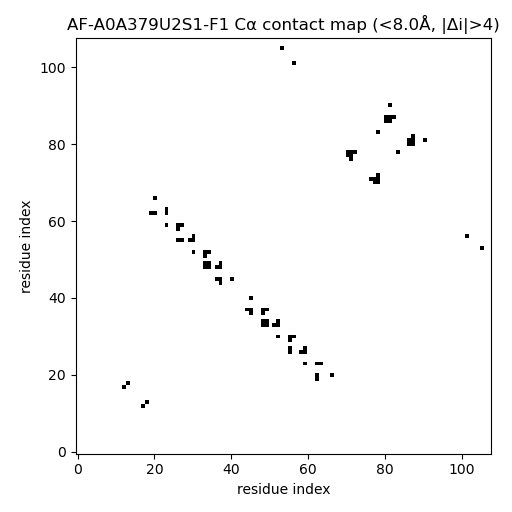57 1.00 92.69 100 ALA A C 1
ATOM 791 O O . ALA A 1 100 ? -12.845 -9.525 3.065 1.00 92.69 100 ALA A O 1
ATOM 792 N N . PHE A 1 101 ? -10.691 -10.125 3.267 1.00 91.50 101 PHE A N 1
ATOM 793 C CA . PHE A 1 101 ? -10.617 -9.845 4.703 1.00 91.50 101 PHE A CA 1
ATOM 794 C C . PHE A 1 101 ? -10.732 -8.357 5.023 1.00 91.50 101 PHE A C 1
ATOM 796 O O . PHE A 1 101 ? -11.369 -7.996 6.010 1.00 91.50 101 PHE A O 1
ATOM 803 N N . SER A 1 102 ? -10.153 -7.485 4.197 1.00 89.56 102 SER A N 1
ATOM 804 C CA . SER A 1 102 ? -10.290 -6.037 4.384 1.00 89.56 102 SER A CA 1
ATOM 805 C C . SER A 1 102 ? -11.729 -5.561 4.214 1.00 89.56 102 SER A C 1
ATOM 807 O O . SER A 1 102 ? -12.208 -4.780 5.037 1.00 89.56 102 SER A O 1
ATOM 809 N N . VAL A 1 103 ? -12.444 -6.061 3.202 1.00 89.44 103 VAL A N 1
ATOM 810 C CA . VAL A 1 103 ? -13.873 -5.771 3.019 1.00 89.44 103 VAL A CA 1
ATOM 811 C C . VAL A 1 103 ? -14.686 -6.305 4.195 1.00 89.44 103 VAL A C 1
ATOM 813 O O . VAL A 1 103 ? -15.518 -5.578 4.733 1.00 89.44 103 VAL A O 1
ATOM 816 N N . TRP A 1 104 ? -14.415 -7.535 4.640 1.00 88.62 104 TRP A N 1
ATOM 817 C CA . TRP A 1 104 ? -15.094 -8.123 5.794 1.00 88.62 104 TRP A CA 1
ATOM 818 C C . TRP A 1 104 ? -14.891 -7.296 7.073 1.00 88.62 104 TRP A C 1
ATOM 820 O O . TRP A 1 104 ? -15.863 -6.985 7.754 1.00 88.62 104 TRP A O 1
ATOM 830 N N . LEU A 1 105 ? -13.662 -6.856 7.354 1.00 84.56 105 LEU A N 1
ATOM 831 C CA . LEU A 1 105 ? -13.342 -6.032 8.526 1.00 84.56 105 LEU A CA 1
ATOM 832 C C . LEU A 1 105 ? -13.929 -4.614 8.445 1.00 84.56 105 LEU A C 1
ATOM 834 O O . LEU A 1 105 ? -14.205 -3.995 9.468 1.00 84.56 105 LEU A O 1
ATOM 838 N N . CYS A 1 106 ? -14.099 -4.072 7.239 1.00 80.50 106 CYS A N 1
ATOM 839 C CA . CYS A 1 106 ? -14.735 -2.770 7.060 1.00 80.50 106 CYS A CA 1
ATOM 840 C C . CYS A 1 106 ? -16.267 -2.847 7.187 1.00 80.50 106 CYS A C 1
ATOM 842 O O . CYS A 1 106 ? -16.893 -1.848 7.547 1.00 80.50 106 CYS A O 1
ATOM 844 N N . ALA A 1 107 ? -16.855 -4.006 6.876 1.00 75.31 107 ALA A N 1
ATOM 845 C CA . ALA A 1 107 ? -18.291 -4.261 6.957 1.00 75.31 107 ALA A CA 1
ATOM 846 C C . ALA A 1 107 ? -18.767 -4.723 8.350 1.00 75.31 107 ALA A C 1
ATOM 848 O O . ALA A 1 107 ? -19.939 -4.521 8.667 1.00 75.31 107 ALA A O 1
ATOM 849 N N . ALA A 1 108 ? -17.887 -5.331 9.154 1.00 62.50 108 ALA A N 1
ATOM 850 C CA . ALA A 1 108 ? -18.121 -5.702 10.555 1.00 62.50 108 ALA A CA 1
ATOM 851 C C . ALA A 1 108 ? -17.958 -4.499 11.497 1.00 62.50 108 ALA A C 1
ATOM 853 O O . ALA A 1 108 ? -18.803 -4.333 12.402 1.00 62.50 108 ALA A O 1
#

Sequence (108 aa):
MEGRAFSGSQLDWLTPFNLFCGVGLVVTYALLGATWLIMKSEDPLHSRMCALSRPLLIILLLVMGGVSVWTPFTHDDIAERWFTLPNLYYFLPVPVLVLAFSVWLCAA

Mean predicted aligned error: 7.02 Å

Solvent-accessible surface area (backbone atoms only — not comparable to full-atom values): 6186 Å² total; per-residue (Å²): 143,78,72,100,61,84,86,68,62,97,62,72,73,73,36,74,66,52,51,52,51,51,54,42,50,53,41,47,53,52,33,52,50,28,54,52,44,37,78,74,41,60,89,74,58,23,62,55,27,57,62,48,34,54,61,34,49,53,52,42,51,51,41,53,51,49,49,65,50,52,50,34,78,75,33,63,72,52,35,51,56,50,72,34,86,69,44,29,71,73,53,49,57,58,62,51,49,53,52,52,52,51,51,50,64,70,73,106